Protein AF-A0A832BD25-F1 (afdb_monomer)

Mean predicted aligned error: 17.48 Å

Foldseek 3Di:
DDDDDDDDDDDPVVVVVVVVVVPPPPDDPPPDDDPFDWDDDDPDIDTDDPPDDDDPPVDDDDPPVPDDADPVRHD

Secondary structure (DSSP, 8-state):
--PPPPP----HHHHHHHHTTSSS-----TTS--SPPEEEETTEEEE----PPPPPTT-----TTSPPPPTTS--

Radius of gyration: 24.55 Å; Cα contacts (8 Å, |Δi|>4): 25; chains: 1; bounding box: 46×44×66 Å

Structure (mmCIF, N/CA/C/O backbone):
data_AF-A0A832BD25-F1
#
_entry.id   AF-A0A832BD25-F1
#
loop_
_atom_site.group_PDB
_atom_site.id
_atom_site.type_symbol
_atom_site.label_atom_id
_atom_site.label_alt_id
_atom_site.label_comp_id
_atom_site.label_asym_id
_atom_site.label_entity_id
_atom_site.label_seq_id
_atom_site.pdbx_PDB_ins_code
_atom_site.Cartn_x
_atom_site.Cartn_y
_atom_site.Cartn_z
_atom_site.occupancy
_atom_site.B_iso_or_equiv
_atom_site.auth_seq_id
_atom_site.auth_comp_id
_atom_s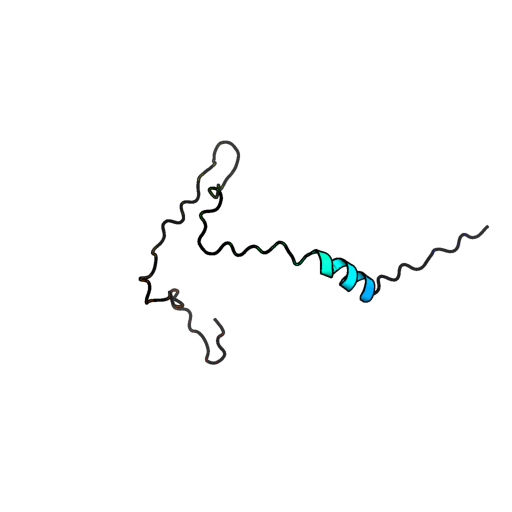ite.auth_asym_id
_atom_site.auth_atom_id
_atom_site.pdbx_PDB_model_num
ATOM 1 N N . MET A 1 1 ? 24.061 33.312 50.010 1.00 36.59 1 MET A N 1
ATOM 2 C CA . MET A 1 1 ? 24.009 31.986 49.358 1.00 36.59 1 MET A CA 1
ATOM 3 C C . MET A 1 1 ? 23.320 32.178 48.019 1.00 36.59 1 MET A C 1
ATOM 5 O O . MET A 1 1 ? 22.108 32.307 48.002 1.00 36.59 1 MET A O 1
ATOM 9 N N . CYS A 1 2 ? 24.075 32.296 46.928 1.00 31.48 2 CYS A N 1
ATOM 10 C CA . CYS A 1 2 ? 23.505 32.364 45.581 1.00 31.48 2 CYS A CA 1
ATOM 11 C C . CYS A 1 2 ? 23.878 31.058 44.878 1.00 31.48 2 CYS A C 1
ATOM 13 O O . CYS A 1 2 ? 25.063 30.776 44.716 1.00 31.48 2 CYS A O 1
ATOM 15 N N . ALA A 1 3 ? 22.885 30.232 44.551 1.00 45.38 3 ALA A N 1
ATOM 16 C CA . ALA A 1 3 ? 23.087 29.027 43.759 1.00 45.38 3 ALA A CA 1
ATOM 17 C C . ALA A 1 3 ? 23.185 29.434 42.283 1.00 45.38 3 ALA A C 1
ATOM 19 O O . ALA A 1 3 ? 22.274 30.064 41.752 1.00 45.38 3 ALA A O 1
ATOM 20 N N . GLN A 1 4 ? 24.311 29.116 41.648 1.00 49.47 4 GLN A N 1
ATOM 21 C CA . GLN A 1 4 ? 24.540 29.348 40.226 1.00 49.47 4 GLN A CA 1
ATOM 22 C C .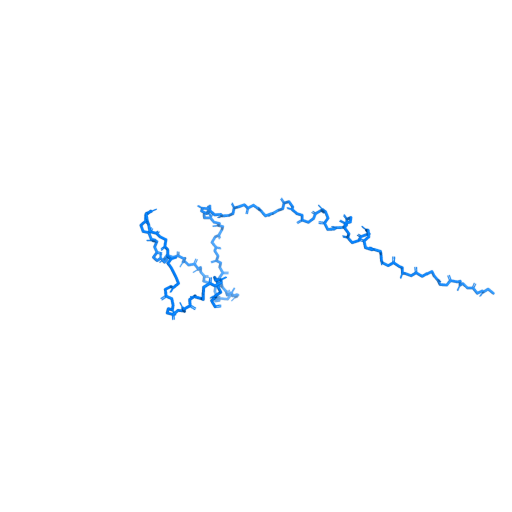 GLN A 1 4 ? 23.785 28.279 39.418 1.00 49.47 4 GLN A C 1
ATOM 24 O O . GLN A 1 4 ? 24.040 27.085 39.572 1.00 49.47 4 GLN A O 1
ATOM 29 N N . GLU A 1 5 ? 22.864 28.708 38.559 1.00 52.03 5 GLU A N 1
ATOM 30 C CA . GLU A 1 5 ? 22.146 27.860 37.603 1.00 52.03 5 GLU A CA 1
ATOM 31 C C . GLU A 1 5 ? 23.113 27.335 36.520 1.00 52.03 5 GLU A C 1
ATOM 33 O O . GLU A 1 5 ? 23.899 28.096 35.948 1.00 52.03 5 GLU A O 1
ATOM 38 N N . ALA A 1 6 ? 23.106 26.023 36.257 1.00 56.41 6 ALA A N 1
ATOM 39 C CA . ALA A 1 6 ? 23.997 25.400 35.278 1.00 56.41 6 ALA A CA 1
ATOM 40 C C . ALA A 1 6 ? 23.449 25.562 33.842 1.00 56.41 6 ALA A C 1
ATOM 42 O O . ALA A 1 6 ? 22.285 25.244 33.597 1.00 56.41 6 ALA A O 1
ATOM 43 N N . PRO A 1 7 ? 24.260 25.995 32.856 1.00 53.78 7 PRO A N 1
ATOM 44 C CA . PRO A 1 7 ? 23.780 26.222 31.495 1.00 53.78 7 PRO A CA 1
ATOM 45 C C . PRO A 1 7 ? 23.511 24.902 30.754 1.00 53.78 7 PRO A C 1
ATOM 47 O O . PRO A 1 7 ? 24.431 24.134 30.463 1.00 53.78 7 PRO A O 1
ATOM 50 N N . ASN A 1 8 ? 22.250 24.670 30.384 1.00 64.19 8 ASN A N 1
ATOM 51 C CA . ASN A 1 8 ? 21.831 23.565 29.522 1.00 64.19 8 ASN A CA 1
ATOM 52 C C . ASN A 1 8 ? 22.341 23.785 28.085 1.00 64.19 8 ASN A C 1
ATOM 54 O O . ASN A 1 8 ? 21.795 24.591 27.331 1.00 64.19 8 ASN A O 1
ATOM 58 N N . LYS A 1 9 ? 23.411 23.079 27.702 1.00 55.69 9 LYS A N 1
ATOM 59 C CA . LYS A 1 9 ? 23.950 23.077 26.335 1.00 55.69 9 LYS A CA 1
ATOM 60 C C . LYS A 1 9 ? 23.710 21.716 25.689 1.00 55.69 9 LYS A C 1
ATOM 62 O O . LYS A 1 9 ? 24.571 20.839 25.735 1.00 55.69 9 LYS A O 1
ATOM 67 N N . ILE A 1 10 ? 22.553 21.542 25.055 1.00 65.50 10 ILE A N 1
ATOM 68 C CA . ILE A 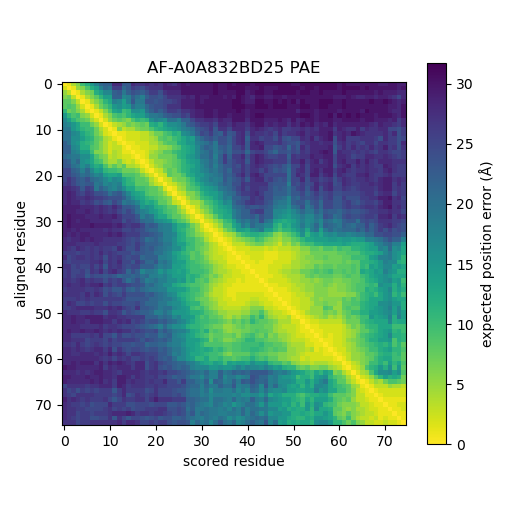1 10 ? 22.330 20.409 24.148 1.00 65.50 10 ILE A CA 1
ATOM 69 C C . ILE A 1 10 ? 23.339 20.530 22.991 1.00 65.50 10 ILE A C 1
ATOM 71 O O . ILE A 1 10 ? 23.339 21.511 22.250 1.00 65.50 10 ILE A O 1
ATOM 75 N N . SER A 1 11 ? 24.240 19.550 22.863 1.00 74.31 11 SER A N 1
ATOM 76 C CA . SER A 1 11 ? 25.310 19.527 21.856 1.00 74.31 11 SER A CA 1
ATOM 77 C C . SER A 1 11 ? 24.978 18.574 20.709 1.00 74.31 11 SER A C 1
ATOM 79 O O . SER A 1 11 ? 24.413 17.504 20.923 1.00 74.31 11 SER A O 1
ATOM 81 N N . ARG A 1 12 ? 25.402 18.920 19.486 1.00 69.88 12 ARG A N 1
ATOM 82 C CA . ARG A 1 12 ? 25.222 18.094 18.273 1.00 69.88 12 ARG A CA 1
ATOM 83 C C . ARG A 1 12 ? 25.770 16.673 18.450 1.00 69.88 12 ARG A C 1
ATOM 85 O O . ARG A 1 12 ? 25.186 15.726 17.944 1.00 69.88 12 ARG A O 1
ATOM 92 N N . ARG A 1 13 ? 26.856 16.515 19.218 1.00 69.31 13 ARG A N 1
ATOM 93 C CA . ARG A 1 13 ? 27.435 15.202 19.550 1.00 69.31 13 ARG A CA 1
ATOM 94 C C . ARG A 1 13 ? 26.477 14.348 20.391 1.00 69.31 13 ARG A C 1
ATOM 96 O O . ARG A 1 13 ? 26.290 13.183 20.072 1.00 69.31 13 ARG A O 1
ATOM 103 N N . ALA A 1 14 ? 25.804 14.946 21.375 1.00 70.69 14 ALA A N 1
ATOM 104 C CA . ALA A 1 14 ? 24.813 14.249 22.197 1.00 70.69 14 ALA A CA 1
ATOM 105 C C . ALA A 1 14 ? 23.576 13.817 21.383 1.00 70.69 14 ALA A C 1
ATOM 107 O O . ALA A 1 14 ? 22.958 12.799 21.688 1.00 70.69 14 ALA A O 1
ATOM 108 N N . LEU A 1 15 ? 23.223 14.564 20.329 1.00 68.06 15 LEU A N 1
ATOM 109 C CA . LEU A 1 15 ? 22.164 14.174 19.394 1.00 68.06 15 LEU A CA 1
ATOM 110 C C . LEU A 1 15 ? 22.576 12.955 18.551 1.00 68.06 15 LEU A C 1
ATOM 112 O O . LEU A 1 15 ? 21.795 12.016 18.416 1.00 68.06 15 LEU A O 1
ATOM 116 N N . LEU A 1 16 ? 23.807 12.946 18.028 1.00 71.69 16 LEU A N 1
ATOM 117 C CA . LEU A 1 16 ? 24.334 11.836 17.225 1.00 71.69 16 LEU A CA 1
ATOM 118 C C . LEU A 1 16 ? 24.501 10.548 18.046 1.00 71.69 16 LEU A C 1
ATOM 120 O O . LEU A 1 16 ? 24.142 9.475 17.569 1.00 71.69 16 LEU A O 1
ATOM 124 N N . GLU A 1 17 ? 24.968 10.654 19.292 1.00 64.56 17 GLU A N 1
ATOM 125 C CA . GLU A 1 17 ? 25.073 9.512 20.214 1.00 64.56 17 GLU A CA 1
ATOM 126 C C . GLU A 1 17 ? 23.708 8.867 20.498 1.00 64.56 17 GLU A C 1
ATOM 128 O O . GLU A 1 17 ? 23.603 7.645 20.567 1.00 64.56 17 GLU A O 1
ATOM 133 N N . ARG A 1 18 ? 22.639 9.668 20.607 1.00 60.09 18 ARG A N 1
ATOM 134 C CA . ARG A 1 18 ? 21.277 9.156 20.833 1.00 60.09 18 ARG A CA 1
ATOM 135 C C . ARG A 1 18 ? 20.635 8.572 19.573 1.00 60.09 18 ARG A C 1
ATOM 137 O O . ARG A 1 18 ? 19.888 7.603 19.677 1.00 60.09 18 ARG A O 1
ATOM 144 N N . ALA A 1 19 ? 20.926 9.124 18.395 1.00 60.78 19 ALA A N 1
ATOM 145 C CA . ALA A 1 19 ? 20.372 8.643 17.127 1.00 60.78 19 ALA A CA 1
ATOM 146 C C . ALA A 1 19 ? 20.943 7.277 16.696 1.00 60.78 19 ALA A C 1
ATOM 148 O O . ALA A 1 19 ? 20.247 6.503 16.039 1.00 60.78 19 ALA A O 1
ATOM 149 N N . ALA A 1 20 ? 22.173 6.945 17.105 1.00 59.22 20 ALA A N 1
ATOM 150 C CA . ALA A 1 20 ? 22.845 5.699 16.725 1.00 59.22 20 ALA A CA 1
ATOM 151 C C . ALA A 1 20 ? 22.138 4.415 17.218 1.00 59.22 20 ALA A C 1
ATOM 153 O O . ALA A 1 20 ? 22.342 3.350 16.642 1.00 59.22 20 ALA A O 1
ATOM 154 N N . LEU A 1 21 ? 21.275 4.500 18.239 1.00 54.84 21 LEU A N 1
ATOM 155 C CA . LEU A 1 21 ? 20.541 3.348 18.786 1.00 54.84 21 LEU A CA 1
ATOM 156 C C . LEU A 1 21 ? 19.167 3.107 18.132 1.00 54.84 21 LEU A C 1
ATOM 158 O O . LEU A 1 21 ? 18.551 2.076 18.386 1.00 54.84 21 LEU A O 1
ATOM 162 N N . ALA A 1 22 ? 18.681 4.012 17.275 1.00 56.56 22 ALA A N 1
ATOM 163 C CA . ALA A 1 22 ? 17.341 3.910 16.682 1.00 56.56 22 ALA A CA 1
ATOM 164 C C . ALA A 1 22 ? 17.290 3.128 15.350 1.00 56.56 22 ALA A C 1
ATOM 166 O O . ALA A 1 22 ? 16.216 2.948 14.783 1.00 56.56 22 ALA A O 1
ATOM 167 N N . GLY A 1 23 ? 18.434 2.673 14.826 1.00 56.22 23 GLY A N 1
ATOM 168 C CA . GLY A 1 23 ? 18.549 2.219 13.433 1.00 56.22 23 GLY A CA 1
ATOM 169 C C . GLY A 1 23 ? 18.310 0.732 13.137 1.00 56.22 23 GLY A C 1
ATOM 170 O O . GLY A 1 23 ? 18.374 0.358 11.972 1.00 56.22 23 GLY A O 1
ATOM 171 N N . LEU A 1 24 ? 18.066 -0.137 14.125 1.00 57.31 24 LEU A N 1
ATOM 172 C CA . LEU A 1 24 ? 18.166 -1.598 13.913 1.00 57.31 24 LEU A CA 1
ATOM 173 C C . LEU 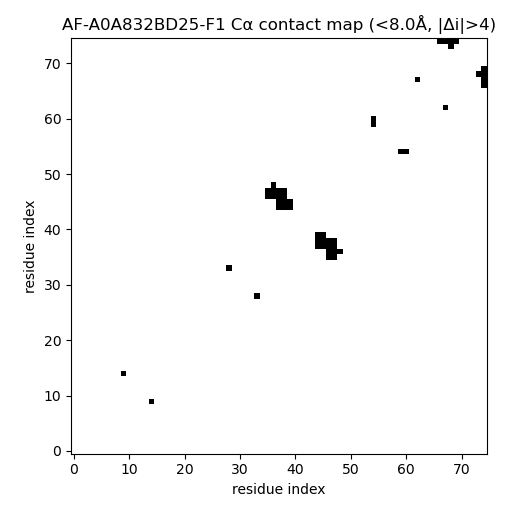A 1 24 ? 16.842 -2.380 13.853 1.00 57.31 24 LEU A C 1
ATOM 175 O O . LEU A 1 24 ? 16.876 -3.605 13.797 1.00 57.31 24 LEU A O 1
ATOM 179 N N . ALA A 1 25 ? 15.682 -1.721 13.815 1.00 56.31 25 ALA A N 1
ATOM 180 C CA . ALA A 1 25 ? 14.385 -2.417 13.814 1.00 56.31 25 ALA A CA 1
ATOM 181 C C . ALA A 1 25 ? 13.551 -2.253 12.530 1.00 56.31 25 ALA A C 1
ATOM 183 O O . ALA A 1 25 ? 12.369 -2.585 12.527 1.00 56.31 25 ALA A O 1
ATOM 184 N N . ALA A 1 26 ? 14.134 -1.787 11.422 1.00 56.72 26 ALA A N 1
ATOM 185 C CA . ALA A 1 26 ? 13.462 -1.832 10.123 1.00 56.72 26 ALA A CA 1
ATOM 186 C C . ALA A 1 26 ? 13.692 -3.206 9.471 1.00 56.72 26 ALA A C 1
ATOM 188 O O . ALA A 1 26 ? 14.503 -3.364 8.561 1.00 56.72 26 ALA A O 1
ATOM 189 N N . GLY A 1 27 ? 13.010 -4.231 9.986 1.00 56.34 27 GLY A N 1
ATOM 190 C CA . GLY A 1 27 ? 12.917 -5.515 9.298 1.00 56.34 27 GLY A CA 1
ATOM 191 C C . GLY A 1 27 ? 12.216 -5.328 7.953 1.00 56.34 27 GLY A C 1
ATOM 192 O O . GLY A 1 27 ? 11.183 -4.671 7.875 1.00 56.34 27 GLY A O 1
ATOM 193 N N . ASN A 1 28 ? 12.776 -5.903 6.892 1.00 56.25 28 ASN A N 1
ATOM 194 C CA . ASN A 1 28 ? 12.142 -5.935 5.581 1.00 56.25 28 ASN A CA 1
ATOM 195 C C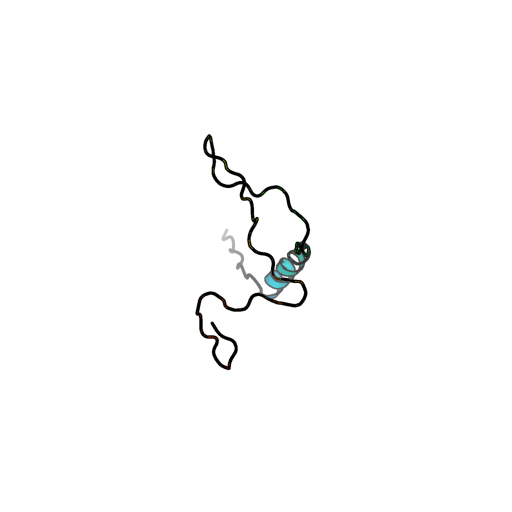 . ASN A 1 28 ? 10.842 -6.765 5.660 1.00 56.25 28 ASN A C 1
ATOM 197 O O . ASN A 1 28 ? 10.895 -7.990 5.774 1.00 56.25 28 ASN A O 1
ATOM 201 N N . THR A 1 29 ? 9.682 -6.104 5.639 1.00 54.00 29 THR A N 1
ATOM 202 C CA . THR A 1 29 ? 8.352 -6.742 5.662 1.00 54.00 29 THR A CA 1
ATOM 203 C C . THR A 1 29 ? 7.858 -7.141 4.274 1.00 54.00 29 THR A C 1
ATOM 205 O O . THR A 1 29 ? 6.741 -7.645 4.155 1.00 54.00 29 THR A O 1
ATOM 208 N N . ASN A 1 30 ? 8.665 -6.957 3.225 1.00 50.03 30 ASN A N 1
ATOM 209 C CA . ASN A 1 30 ? 8.264 -7.259 1.856 1.00 50.03 30 ASN A CA 1
ATOM 210 C C . ASN A 1 30 ? 7.922 -8.756 1.710 1.00 50.03 30 ASN A C 1
ATOM 212 O O . ASN A 1 30 ? 8.806 -9.606 1.610 1.00 50.03 30 ASN A O 1
ATOM 216 N N . GLY A 1 31 ? 6.623 -9.069 1.705 1.00 55.94 31 GLY A N 1
ATOM 217 C CA . GLY A 1 31 ? 6.071 -10.362 1.291 1.00 55.94 31 GLY A CA 1
ATOM 218 C C . GLY A 1 31 ? 5.755 -11.385 2.387 1.00 55.94 31 GLY A C 1
ATOM 219 O O . GLY A 1 31 ? 5.337 -12.489 2.046 1.00 55.94 31 GLY A O 1
ATOM 220 N N . ARG A 1 32 ? 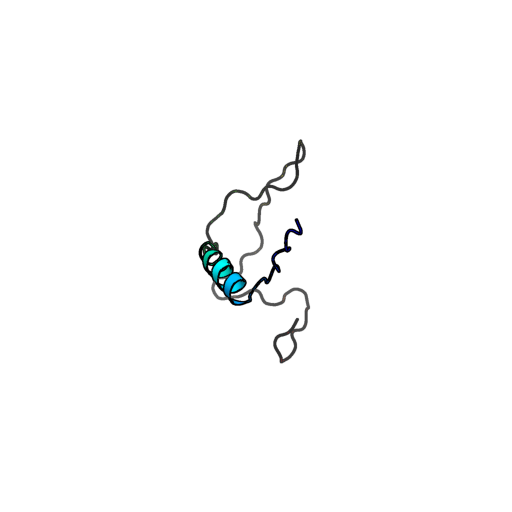5.911 -11.076 3.683 1.00 57.16 32 ARG A N 1
ATOM 221 C CA . ARG A 1 32 ? 5.378 -11.954 4.747 1.00 57.16 32 ARG A CA 1
ATOM 222 C C . ARG A 1 32 ? 4.003 -11.449 5.178 1.00 57.16 32 ARG A C 1
ATOM 224 O O . ARG A 1 32 ? 3.918 -10.270 5.519 1.00 57.16 32 ARG A O 1
ATOM 231 N N . PRO A 1 33 ? 2.950 -12.292 5.205 1.00 61.88 33 PRO A N 1
ATOM 232 C CA . PRO A 1 33 ? 1.685 -11.883 5.793 1.00 61.88 33 PRO A CA 1
ATOM 233 C C . PRO A 1 33 ? 1.945 -11.560 7.266 1.00 61.88 33 PRO A C 1
ATOM 235 O O . PRO A 1 33 ? 2.285 -12.432 8.067 1.00 61.88 33 PRO A O 1
ATOM 238 N N . GLY A 1 34 ? 1.891 -10.268 7.588 1.00 65.75 34 GLY A N 1
ATOM 239 C CA . GLY A 1 34 ? 1.888 -9.798 8.963 1.00 65.75 34 GLY A CA 1
ATOM 240 C C . GLY A 1 34 ? 0.603 -10.234 9.674 1.00 65.75 34 GLY A C 1
ATOM 241 O O . GLY A 1 34 ? -0.283 -10.825 9.052 1.00 65.75 34 GLY A O 1
ATOM 242 N N . PRO A 1 35 ? 0.472 -9.953 10.979 1.00 75.44 35 PRO A N 1
ATOM 243 C CA . PRO A 1 35 ? -0.806 -10.130 11.660 1.00 75.44 35 PRO A CA 1
ATOM 244 C C . PRO A 1 35 ? -1.912 -9.368 10.917 1.00 75.44 35 PRO A C 1
ATOM 246 O O . PRO A 1 35 ? -1.655 -8.294 10.369 1.00 75.44 35 PRO A O 1
ATOM 249 N N . ALA A 1 36 ? -3.128 -9.928 10.916 1.00 81.44 36 ALA A N 1
ATOM 250 C CA . ALA A 1 36 ? -4.295 -9.315 10.290 1.00 81.44 36 ALA A CA 1
ATOM 251 C C . ALA A 1 36 ? -4.413 -7.846 10.715 1.00 81.44 36 ALA A C 1
ATOM 253 O O . ALA A 1 36 ? -4.453 -7.526 11.910 1.00 81.44 36 ALA A O 1
ATOM 254 N N . VAL A 1 37 ? -4.431 -6.947 9.732 1.00 87.75 37 VAL A N 1
ATOM 255 C CA . VAL A 1 37 ? -4.617 -5.521 9.982 1.00 87.75 37 VAL A CA 1
ATOM 256 C C . VAL A 1 37 ? -6.088 -5.323 10.299 1.00 87.75 37 VAL A C 1
ATOM 258 O O . VAL A 1 37 ? -6.951 -5.668 9.500 1.00 87.75 37 VAL A O 1
ATOM 261 N N . VAL A 1 38 ? -6.387 -4.790 11.478 1.00 92.81 38 VAL A N 1
ATOM 262 C CA . VAL A 1 38 ? -7.767 -4.605 11.916 1.00 92.81 38 VAL A CA 1
ATOM 263 C C . VAL A 1 38 ? -8.056 -3.128 12.142 1.00 92.81 38 VAL A C 1
ATOM 265 O O . VAL A 1 38 ? -7.358 -2.459 12.904 1.00 92.81 38 VAL A O 1
ATOM 268 N N . MET A 1 39 ? -9.095 -2.638 11.471 1.00 92.38 39 MET A N 1
ATOM 269 C CA . MET A 1 39 ? -9.560 -1.255 11.501 1.00 92.38 39 MET A CA 1
ATOM 270 C C . MET A 1 39 ? -10.772 -1.105 12.428 1.00 92.38 39 MET A C 1
ATOM 272 O O . MET A 1 39 ? -11.543 -2.046 12.624 1.00 92.38 39 MET A O 1
ATOM 276 N N . GLY A 1 40 ? -10.965 0.102 12.961 1.00 93.38 40 GLY A N 1
ATOM 277 C CA . GLY A 1 40 ? -12.086 0.429 13.845 1.00 93.38 40 GLY A CA 1
ATOM 278 C C . GLY A 1 40 ? -11.859 0.062 15.318 1.00 93.38 40 GLY A C 1
ATOM 279 O O . GLY A 1 40 ? -10.771 -0.358 15.721 1.00 93.38 40 GLY A O 1
ATOM 280 N N . SER A 1 41 ? -12.877 0.286 16.150 1.00 93.50 41 SER A N 1
ATOM 281 C CA . SER A 1 41 ? -12.825 0.085 17.603 1.00 93.50 41 SER A CA 1
ATOM 282 C C . SER A 1 41 ? -14.211 -0.219 18.190 1.00 93.50 41 SER A C 1
ATOM 284 O O . SER A 1 41 ? -15.241 0.007 17.553 1.00 93.50 41 SER A O 1
ATOM 286 N N . GLY A 1 42 ? -14.239 -0.755 19.417 1.00 94.75 42 GLY A N 1
ATOM 287 C CA . GLY A 1 42 ? -15.479 -1.173 20.074 1.00 94.75 42 GLY A CA 1
ATOM 288 C C . GLY A 1 42 ? -16.187 -2.279 19.291 1.00 94.75 42 GLY A C 1
ATOM 289 O O . GLY A 1 42 ? -15.556 -3.250 18.881 1.00 94.75 42 GLY A O 1
ATOM 290 N N . GLU A 1 43 ? -17.490 -2.113 19.075 1.00 96.19 43 GLU A N 1
ATOM 291 C CA . GLU A 1 43 ? -18.320 -3.062 18.320 1.00 96.19 43 GLU A CA 1
ATOM 292 C C . GLU A 1 43 ? -18.030 -3.056 16.810 1.00 96.19 43 GLU A C 1
ATOM 294 O O . GLU A 1 43 ? -18.308 -4.034 16.121 1.00 96.19 43 GLU A O 1
ATOM 299 N N . HIS A 1 44 ? -17.434 -1.984 16.282 1.00 92.81 44 HIS A N 1
ATOM 300 C CA . HIS A 1 44 ? -17.192 -1.817 14.850 1.00 92.81 44 HIS A CA 1
ATOM 301 C C . HIS A 1 44 ? -15.724 -2.068 14.535 1.00 92.81 44 HIS A C 1
ATOM 303 O O . HIS A 1 44 ? -14.923 -1.138 14.414 1.00 92.81 44 HIS A O 1
ATOM 309 N N . ARG A 1 45 ? -15.372 -3.347 14.424 1.00 96.50 45 ARG A N 1
ATOM 310 C CA . ARG A 1 45 ? -14.010 -3.804 14.165 1.00 96.50 45 ARG A CA 1
ATOM 311 C C . ARG A 1 45 ? -13.999 -4.706 12.932 1.00 96.50 45 ARG A C 1
ATOM 313 O O . ARG A 1 45 ? -14.691 -5.718 12.911 1.00 96.50 45 ARG A O 1
ATOM 320 N N . TYR A 1 46 ? -13.202 -4.347 11.929 1.00 93.38 46 TYR A N 1
ATOM 321 C CA . TYR A 1 46 ? -13.185 -5.018 10.627 1.00 93.38 46 TYR A CA 1
ATOM 322 C C . TYR A 1 46 ? -11.761 -5.348 10.192 1.00 93.38 46 TYR A C 1
ATOM 324 O O . TYR A 1 46 ? -10.858 -4.519 10.313 1.00 93.38 46 TYR A O 1
ATOM 332 N N . GLU A 1 47 ? -11.558 -6.551 9.668 1.00 92.19 47 GLU A N 1
ATOM 333 C CA . GLU A 1 47 ? -10.287 -6.950 9.070 1.00 92.19 47 GLU A CA 1
ATOM 334 C C . GLU A 1 47 ? -10.083 -6.266 7.710 1.00 92.19 47 GLU A C 1
ATOM 336 O O . GLU A 1 47 ? -10.979 -6.243 6.865 1.00 92.19 47 GLU A O 1
ATOM 341 N N . ALA A 1 48 ? -8.895 -5.701 7.502 1.00 88.31 48 ALA A N 1
ATOM 342 C CA . ALA A 1 48 ? -8.463 -5.172 6.221 1.00 88.31 48 ALA A CA 1
ATOM 343 C C . ALA A 1 48 ? -7.910 -6.317 5.364 1.00 88.31 48 ALA A C 1
ATOM 345 O O . ALA A 1 48 ? -6.774 -6.760 5.541 1.00 88.31 48 ALA A O 1
ATOM 346 N N . ILE A 1 49 ? -8.723 -6.786 4.420 1.00 86.38 49 ILE A N 1
ATOM 347 C CA . ILE A 1 49 ? -8.309 -7.772 3.422 1.00 86.38 49 ILE A CA 1
ATOM 348 C C . ILE A 1 49 ? -7.729 -7.016 2.223 1.00 86.38 49 ILE A C 1
ATOM 350 O O . ILE A 1 49 ? -8.455 -6.381 1.461 1.00 86.38 49 ILE A O 1
ATOM 354 N N . HIS A 1 50 ? -6.408 -7.072 2.058 1.00 77.06 50 HIS A N 1
ATOM 355 C CA . H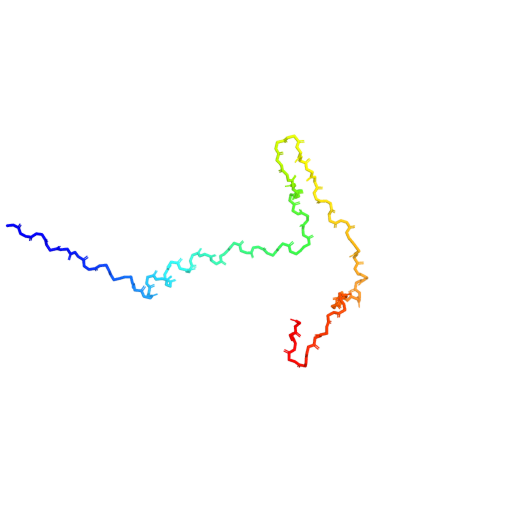IS A 1 50 ? -5.693 -6.438 0.945 1.00 77.06 50 HIS A CA 1
ATOM 356 C C . HIS A 1 50 ? -5.595 -7.369 -0.280 1.00 77.06 50 HIS A C 1
ATOM 358 O O . HIS A 1 50 ? -4.505 -7.607 -0.795 1.00 77.06 50 HIS A O 1
ATOM 364 N N . ASP A 1 51 ? -6.734 -7.899 -0.739 1.00 75.69 51 ASP A N 1
ATOM 365 C CA . ASP A 1 51 ? -6.847 -8.738 -1.947 1.00 75.69 51 ASP A CA 1
ATOM 366 C C . ASP A 1 51 ? -7.028 -7.866 -3.201 1.00 75.69 51 ASP A C 1
ATOM 368 O O . ASP A 1 51 ? -8.068 -7.853 -3.859 1.00 75.69 51 ASP A O 1
ATOM 372 N N . TRP A 1 52 ? -6.031 -7.018 -3.462 1.00 78.56 52 TRP A N 1
ATOM 373 C CA . TRP A 1 52 ? -5.996 -6.192 -4.668 1.00 78.56 52 TRP A CA 1
ATOM 374 C C . TRP A 1 52 ? -5.283 -6.920 -5.812 1.00 78.56 52 TRP A C 1
ATOM 376 O O . TRP A 1 52 ? -4.589 -7.915 -5.610 1.00 78.56 52 TRP A O 1
ATOM 386 N N . LEU A 1 53 ? -5.419 -6.391 -7.029 1.00 80.69 53 LEU A N 1
ATOM 387 C CA . LEU A 1 53 ? -4.738 -6.908 -8.212 1.00 80.69 53 LEU A CA 1
ATOM 388 C C . LEU A 1 53 ? -3.225 -7.032 -7.973 1.00 80.69 53 LEU A C 1
ATOM 390 O O . LEU A 1 53 ? -2.549 -6.074 -7.586 1.00 80.69 53 LEU A O 1
ATOM 394 N N . VAL A 1 54 ? -2.692 -8.210 -8.288 1.00 82.56 54 VAL A N 1
ATOM 395 C CA . VAL A 1 54 ? -1.256 -8.502 -8.297 1.00 82.56 54 VAL A CA 1
ATOM 396 C C . VAL A 1 54 ? -0.786 -8.491 -9.752 1.00 82.56 54 VAL A C 1
ATOM 398 O O . VAL A 1 54 ? -1.413 -9.153 -10.586 1.00 82.56 54 VAL A O 1
ATOM 401 N N . PRO A 1 55 ? 0.280 -7.748 -10.104 1.00 83.88 55 PRO A N 1
ATOM 402 C CA . PRO A 1 55 ? 0.741 -7.729 -11.477 1.00 83.88 55 PRO A CA 1
ATOM 403 C C . PRO A 1 55 ? 1.422 -9.071 -11.791 1.00 83.88 55 PRO A C 1
ATOM 405 O O . PRO A 1 55 ? 2.036 -9.677 -10.906 1.00 83.88 55 PRO A O 1
ATOM 408 N N . PRO A 1 56 ? 1.346 -9.566 -13.038 1.00 86.94 56 PRO A N 1
ATOM 409 C CA . PRO A 1 56 ? 2.135 -10.719 -13.455 1.00 86.94 56 PRO A CA 1
ATOM 410 C C . PRO A 1 56 ? 3.634 -10.512 -13.160 1.00 86.94 56 PRO A C 1
ATOM 412 O O . PRO A 1 56 ? 4.099 -9.378 -13.227 1.00 86.94 56 PRO A O 1
ATOM 415 N N . PRO A 1 57 ? 4.435 -11.573 -12.925 1.00 88.75 57 PRO A N 1
ATOM 416 C CA . PRO A 1 57 ? 5.816 -11.442 -12.429 1.00 88.75 57 PRO A CA 1
ATOM 417 C C . PRO A 1 57 ? 6.776 -10.603 -13.288 1.00 88.75 57 PRO A C 1
ATOM 419 O O . PRO A 1 57 ? 7.831 -10.194 -12.817 1.00 88.75 57 PRO A O 1
ATOM 422 N N . HIS A 1 58 ? 6.439 -10.388 -14.559 1.00 89.31 58 HIS A N 1
ATOM 423 C CA . HIS A 1 58 ? 7.239 -9.647 -15.534 1.00 89.31 58 HIS A CA 1
ATOM 424 C C . HIS A 1 58 ? 6.721 -8.217 -15.774 1.00 89.31 58 HIS A C 1
ATOM 426 O O . HIS A 1 58 ? 7.223 -7.531 -16.661 1.00 89.31 58 HIS A O 1
ATOM 432 N N . ILE A 1 59 ? 5.709 -7.777 -15.020 1.00 82.56 59 ILE A N 1
ATOM 433 C CA . ILE A 1 59 ? 5.095 -6.451 -15.116 1.00 82.56 59 ILE A CA 1
ATOM 434 C C . ILE A 1 59 ? 5.182 -5.785 -13.743 1.00 82.56 59 ILE A C 1
ATOM 436 O O . ILE A 1 59 ? 4.927 -6.405 -12.714 1.00 82.56 59 ILE A O 1
ATOM 440 N N . VAL A 1 60 ? 5.527 -4.501 -13.732 1.00 82.75 60 VAL A N 1
ATOM 441 C CA . VAL A 1 60 ? 5.458 -3.652 -12.540 1.00 82.75 60 VAL A CA 1
ATOM 442 C C . VAL A 1 60 ? 4.289 -2.692 -12.727 1.00 82.75 60 VAL A C 1
ATOM 444 O O . VAL A 1 60 ? 4.058 -2.211 -13.838 1.00 82.75 60 VAL A O 1
ATOM 447 N N . TRP A 1 61 ? 3.539 -2.416 -11.659 1.00 78.12 61 TRP A N 1
ATOM 448 C CA . TRP A 1 61 ? 2.553 -1.339 -11.694 1.00 78.12 61 TRP A CA 1
ATOM 449 C C . TRP A 1 61 ? 3.262 -0.012 -11.980 1.00 78.12 61 TRP A C 1
ATOM 451 O O . TRP A 1 61 ? 4.184 0.360 -11.262 1.00 78.12 61 TRP A O 1
ATOM 461 N N . GLY A 1 62 ? 2.849 0.682 -13.039 1.00 73.56 62 GLY A N 1
ATOM 462 C CA . GLY A 1 62 ? 3.260 2.065 -13.282 1.00 73.56 62 GLY A CA 1
ATOM 463 C C . GLY A 1 62 ? 2.399 3.056 -12.496 1.00 73.56 62 GLY A C 1
ATOM 464 O O . GLY A 1 62 ? 1.536 2.663 -11.704 1.00 73.56 62 GLY A O 1
ATOM 465 N N . ASP A 1 63 ? 2.571 4.343 -12.783 1.00 71.06 63 ASP A N 1
ATOM 466 C CA . ASP A 1 63 ? 1.748 5.426 -12.236 1.00 71.06 63 ASP A CA 1
ATOM 467 C C . ASP A 1 63 ? 0.348 5.405 -12.870 1.00 71.06 63 ASP A C 1
ATOM 469 O O . ASP A 1 63 ? -0.007 6.162 -13.770 1.00 71.06 63 ASP A O 1
ATOM 473 N N . THR A 1 64 ? -0.466 4.448 -12.432 1.00 62.47 64 THR A N 1
ATOM 474 C CA . THR A 1 64 ? -1.760 4.110 -13.045 1.00 62.47 64 THR A CA 1
ATOM 475 C C . THR A 1 64 ? -2.879 5.114 -12.745 1.00 62.47 64 THR A C 1
ATOM 477 O O . THR A 1 64 ? -3.957 5.015 -13.326 1.00 62.47 64 THR A O 1
ATOM 480 N N . HIS A 1 65 ? -2.636 6.127 -11.908 1.00 63.78 65 HIS A N 1
ATOM 481 C CA . HIS A 1 65 ? -3.609 7.178 -11.579 1.00 63.78 65 HIS A CA 1
ATOM 482 C C . HIS A 1 65 ? -3.582 8.386 -12.531 1.00 63.78 65 HIS A C 1
ATOM 484 O O . HIS A 1 65 ? -3.941 9.489 -12.131 1.00 63.78 65 HIS A O 1
ATOM 490 N N . GLY A 1 66 ? -3.151 8.208 -13.786 1.00 61.56 66 GLY A N 1
ATOM 491 C CA . GLY A 1 66 ? -3.113 9.302 -14.770 1.00 61.56 66 GLY A CA 1
ATOM 492 C C . GLY A 1 66 ? -2.215 10.472 -14.354 1.00 61.56 66 GLY A C 1
ATOM 493 O O . GLY A 1 66 ? -2.376 11.588 -14.842 1.00 61.56 66 GLY A O 1
ATOM 494 N N . VAL A 1 67 ? -1.293 10.221 -13.430 1.00 69.38 67 VAL A N 1
ATOM 495 C CA . VAL A 1 67 ? -0.295 11.178 -12.971 1.00 69.38 67 VAL A CA 1
ATOM 49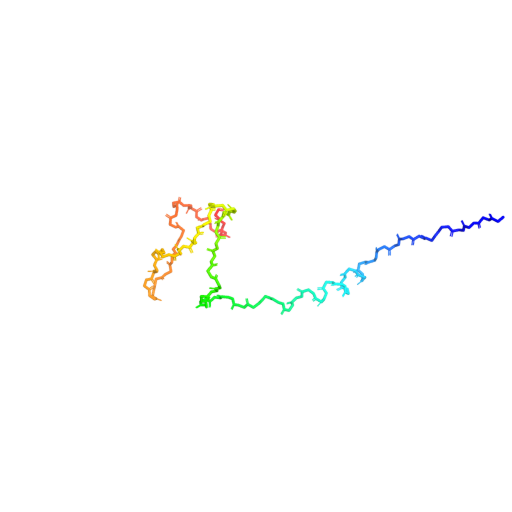6 C C . VAL A 1 67 ? 0.846 11.183 -13.983 1.00 69.38 67 VAL A C 1
ATOM 498 O O . VAL A 1 67 ? 1.333 10.129 -14.383 1.00 69.38 67 VAL A O 1
ATOM 501 N N . ALA A 1 68 ? 1.234 12.368 -14.448 1.00 79.12 68 ALA A N 1
ATOM 502 C CA . ALA A 1 68 ? 2.339 12.530 -15.381 1.00 79.12 68 ALA A CA 1
ATOM 503 C C . ALA A 1 68 ? 3.633 12.755 -14.596 1.00 79.12 68 ALA A C 1
ATOM 505 O O . ALA A 1 68 ? 3.746 13.743 -13.875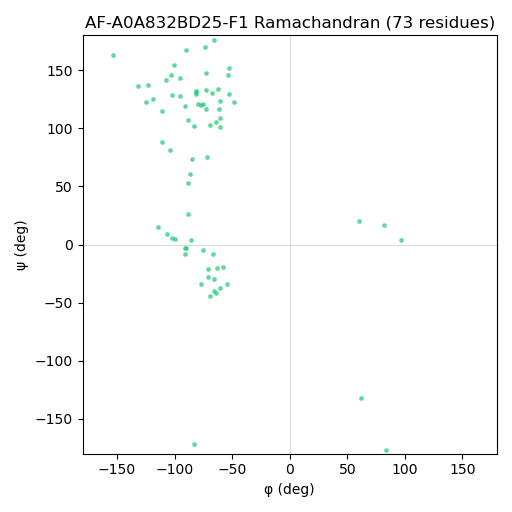 1.00 79.12 68 ALA A O 1
ATOM 506 N N . GLN A 1 69 ? 4.603 11.857 -14.762 1.00 81.19 69 GLN A N 1
ATOM 507 C CA . GLN A 1 69 ? 5.934 12.020 -14.190 1.00 81.19 69 GLN A CA 1
ATOM 508 C C . GLN A 1 69 ? 6.784 12.939 -15.081 1.00 81.19 69 GLN A C 1
ATOM 510 O O . GLN A 1 69 ? 6.841 12.754 -16.302 1.00 81.19 69 GLN A O 1
ATOM 515 N N . ASP A 1 70 ? 7.442 13.936 -14.488 1.00 88.88 70 ASP A N 1
ATOM 516 C CA . ASP A 1 70 ? 8.356 14.812 -15.223 1.00 88.88 70 ASP A CA 1
ATOM 517 C C . ASP A 1 70 ? 9.679 14.102 -15.584 1.00 88.88 70 ASP A C 1
ATOM 519 O O . ASP A 1 70 ? 10.004 13.016 -15.099 1.00 88.88 70 ASP A O 1
ATOM 523 N N . SER A 1 71 ? 10.493 14.733 -16.434 1.00 92.25 71 SER A N 1
ATOM 524 C CA . SER A 1 71 ? 11.800 14.190 -16.840 1.00 92.25 71 SER A CA 1
ATOM 525 C C . SER A 1 71 ? 12.831 14.115 -15.704 1.00 92.25 71 SER A C 1
ATOM 527 O O . SER A 1 71 ? 13.910 13.553 -15.895 1.00 92.25 71 SER A O 1
ATOM 529 N N . GLN A 1 72 ? 12.522 14.679 -14.533 1.00 92.19 72 GLN A N 1
ATOM 530 C CA . GLN A 1 72 ? 13.334 14.618 -13.318 1.00 92.19 72 GLN A CA 1
ATOM 531 C C . GLN A 1 72 ? 12.821 13.551 -12.334 1.00 92.19 72 GLN A C 1
ATOM 533 O O . GLN A 1 72 ? 13.371 13.429 -11.237 1.00 92.19 72 GLN A O 1
ATOM 538 N N . GLY A 1 73 ? 11.809 12.765 -12.717 1.00 83.69 73 GLY A N 1
ATOM 539 C CA . GLY A 1 73 ? 11.271 11.662 -11.927 1.00 83.69 73 GLY A CA 1
ATOM 540 C C . GLY A 1 73 ? 10.274 12.083 -10.846 1.00 83.69 73 GLY A C 1
ATOM 541 O O . GLY A 1 73 ? 10.023 11.301 -9.927 1.00 83.69 73 GLY A O 1
ATOM 542 N N . ARG A 1 74 ? 9.714 13.295 -10.913 1.00 81.19 74 ARG A N 1
ATOM 543 C CA . ARG A 1 74 ? 8.727 13.785 -9.938 1.00 81.19 74 ARG A CA 1
ATOM 544 C C . ARG A 1 74 ? 7.304 13.547 -10.427 1.00 81.19 74 ARG A C 1
ATOM 546 O O . ARG A 1 74 ? 7.044 13.699 -11.617 1.00 81.19 74 ARG A O 1
ATOM 553 N N . ILE A 1 75 ? 6.419 13.220 -9.488 1.00 81.88 75 ILE A N 1
ATOM 554 C CA . ILE A 1 75 ? 4.969 13.057 -9.667 1.00 81.88 75 ILE A CA 1
ATOM 555 C C . ILE A 1 75 ? 4.254 14.184 -8.927 1.00 81.88 75 ILE A C 1
ATOM 557 O O . ILE A 1 75 ? 4.696 14.489 -7.792 1.00 81.88 75 ILE A O 1
#

Sequence (75 aa):
MCAQEAPNKISRRALLERAALAGLAAGNTNGRPGPAVVMGSGEHRYEAIHDWLVPPPHIVWGDTHGVAQDSQGRI

Solvent-accessible surface area (backbone atoms only — not comparable to full-atom values): 5565 Å² total; per-residue (Å²): 139,83,86,81,85,80,85,86,73,91,46,74,65,64,52,52,65,59,53,68,74,71,74,82,77,82,70,87,64,88,86,60,90,66,80,86,49,69,46,76,59,86,94,54,63,46,76,63,78,85,85,64,93,75,68,59,98,92,51,77,86,69,73,80,82,81,60,71,63,47,99,85,74,49,116

pLDDT: mean 72.01, std 15.61, range [31.48, 96.5]